Protein 5UCC (pdb70)

Sequence (135 aa):
YSSAQRVVRNATSNDPTGPTTFDMEEISSFTYQSQTEFMEVMDMLDRRLNDKGKNWRRHVAKSLTVLDYLVVRYGSSDDKCVLWAKDNLYIIKTLREFVHFDETNNDQGAIIRVKAKELVSLLRDDERLKQERANAKKKN

Organism: Candida albicans (strain SC5314 / ATCC MYA-2876) (NCBI:txid237561)

Radius of gyration: 14.39 Å; Cα contacts (8 Å, |Δi|>4): 174; chains: 1; bounding box: 38×37×28 Å

Secondary structure (DSSP, 8-state):
--HHHHHHHHHTSSSSS---HHHHHHHHHHTTS-HHHHHHHHHHHHHHHT--GGGHHHHHHHHHHHHHHHHHS-HHHHHHHHHTHHHHHHGGG---B-TTS-BTHHHHHHHHHHHHHHHH-HHHHHHHHHHHHH-

B-factor: mean 40.75, std 16.13, range [21.14, 111.85]

Nearest PDB structures (foldseek):
  5ucc-assembly1_A  TM=1.007E+00  e=4.564E-21  Candida albicans SC5314
  4gzd-assembly1_A  TM=9.862E-01  e=4.837E-14  Saccharomyces cerevisiae S288C
  5lp0-assembly4_D  TM=9.606E-01  e=3.797E-13  Danio rerio
  2qy7-assembly3_C  TM=9.588E-01  e=1.328E-11  Homo sapiens
  3onl-assembly1_B  TM=9.147E-01  e=1.115E-09  Saccharomyces cerevisiae

Structure (mmCIF, N/CA/C/O backbone):
data_5UCC
#
_entry.id   5UCC
#
_cell.length_a   88.901
_cell.length_b   88.901
_cell.length_c   67.259
_cell.angle_alpha   90.00
_cell.angle_beta   90.00
_cell.angle_gamma   120.00
#
_symmetry.space_group_name_H-M   'H 3'
#
loop_
_entity.id
_entity.type
_entity.pdbx_description
1 polymer 'Potential epsin-like clathrin-binding protein'
2 non-polymer 'CHLORIDE ION'
3 non-polymer 'CITRIC ACID'
4 water water
#
loop_
_atom_site.group_PDB
_atom_site.id
_atom_site.type_symbol
_atom_site.label_atom_id
_atom_site.label_alt_id
_atom_site.label_comp_id
_atom_site.label_asym_id
_atom_site.label_entity_id
_atom_site.label_seq_id
_atom_site.pdbx_PDB_ins_code
_atom_site.Cartn_x
_atom_site.Cartn_y
_atom_site.Cartn_z
_atom_site.occupancy
_atom_site.B_iso_or_equiv
_atom_site.auth_seq_id
_atom_site.auth_comp_id
_atom_site.auth_asym_id
_atom_site.auth_atom_id
_atom_site.pdbx_PDB_model_num
ATOM 1 N N . TYR A 1 15 ? -22.034 -34.545 14.027 1.00 63.73 15 TYR A N 1
ATOM 2 C CA . TYR A 1 15 ? -20.669 -34.042 14.165 1.00 56.52 15 TYR A CA 1
ATOM 3 C C . TYR A 1 15 ? -19.682 -35.150 14.532 1.00 42.57 15 TYR A C 1
ATOM 4 O O . TYR A 1 15 ? -20.004 -36.074 15.282 1.00 58.60 15 TYR A O 1
ATOM 13 N N . SER A 1 16 ? -18.472 -35.042 14.006 1.00 49.53 16 SER A N 1
ATOM 14 C CA . SER A 1 16 ? -17.378 -35.902 14.417 1.00 44.63 16 SER A CA 1
ATOM 15 C C . SER A 1 16 ? -16.793 -35.411 15.741 1.00 45.04 16 SER A C 1
ATOM 16 O O . SER A 1 16 ? -17.117 -34.327 16.235 1.00 32.99 16 SER A O 1
ATOM 19 N N . SER A 1 17 ? -15.903 -36.220 16.314 1.00 41.10 17 SER A N 1
ATOM 20 C CA . SER A 1 17 ? -15.290 -35.846 17.583 1.00 35.79 17 SER A CA 1
ATOM 21 C C . SER A 1 17 ? -14.489 -34.560 17.437 1.00 35.57 17 SER A C 1
ATOM 22 O O . SER A 1 17 ? -14.623 -33.625 18.238 1.00 34.89 17 SER A O 1
ATOM 25 N N . ALA A 1 18 ? -13.659 -34.491 16.396 1.00 31.11 18 ALA A N 1
ATOM 26 C CA . ALA A 1 18 ? -12.867 -33.294 16.145 1.00 30.06 18 ALA A CA 1
ATOM 27 C C . ALA A 1 18 ? -13.750 -32.062 15.997 1.00 28.21 18 ALA A C 1
ATOM 28 O O . ALA A 1 18 ? -13.409 -30.984 16.503 1.00 30.66 18 ALA A O 1
ATOM 30 N N . GLN A 1 19 ? -14.900 -32.204 15.325 1.00 29.11 19 GLN A N 1
ATOM 31 C CA . GLN A 1 19 ? -15.808 -31.070 15.163 1.00 33.63 19 GLN A CA 1
ATOM 32 C C . GLN A 1 19 ? -16.392 -30.636 16.505 1.00 31.87 19 GLN A C 1
ATOM 33 O O . GLN A 1 19 ? -16.535 -29.433 16.769 1.00 31.20 19 GLN A O 1
ATOM 39 N N . ARG A 1 20 ? -16.761 -31.599 17.353 1.00 31.27 20 ARG A N 1
ATOM 40 C CA . ARG A 1 20 ? -17.293 -31.237 18.668 1.00 34.05 20 ARG A CA 1
ATOM 41 C C . ARG A 1 20 ? -16.263 -30.458 19.478 1.00 31.78 20 ARG A C 1
ATOM 42 O O . ARG A 1 20 ? -16.610 -29.488 20.173 1.00 30.81 20 ARG A O 1
ATOM 50 N N . VAL A 1 21 ? -14.985 -30.852 19.383 1.00 29.25 21 VAL A N 1
ATOM 51 C CA . VAL A 1 21 ? -13.927 -30.156 20.120 1.00 31.88 21 VAL A CA 1
ATOM 52 C C . VAL A 1 21 ? -13.749 -28.733 19.594 1.00 31.93 21 VAL A C 1
ATOM 53 O O . VAL A 1 21 ? -13.624 -27.778 20.374 1.00 27.96 21 VAL A O 1
ATOM 57 N N . VAL A 1 22 ? -13.725 -28.560 18.273 1.00 27.15 22 VAL A N 1
ATOM 58 C CA . VAL A 1 22 ? -13.601 -27.208 17.721 1.00 26.22 22 VAL A CA 1
ATOM 59 C C . VAL A 1 22 ? -14.783 -26.348 18.157 1.00 25.64 22 VAL A C 1
ATOM 60 O O . VAL A 1 22 ? -14.616 -25.183 18.541 1.00 26.33 22 VAL A O 1
ATOM 64 N N . ARG A 1 23 ? -15.997 -26.909 18.098 1.00 24.73 23 ARG A N 1
ATOM 65 C CA . ARG A 1 23 ? -17.170 -26.161 18.545 1.00 30.45 23 ARG A CA 1
ATOM 66 C C . ARG A 1 23 ? -17.072 -25.822 20.026 1.00 31.29 23 ARG A C 1
ATOM 67 O O . ARG A 1 23 ? -17.343 -24.682 20.429 1.00 31.63 23 ARG A O 1
ATOM 75 N N . ASN A 1 24 ? -16.690 -26.801 20.856 1.00 29.48 24 ASN A N 1
ATOM 76 C CA . ASN A 1 24 ? -16.520 -26.541 22.290 1.00 34.17 24 ASN A CA 1
ATOM 77 C C . ASN A 1 24 ? -15.556 -25.386 22.528 1.00 39.27 24 ASN A C 1
ATOM 78 O O . ASN A 1 24 ? -15.801 -24.507 23.369 1.00 32.32 24 ASN A O 1
ATOM 83 N N . ALA A 1 25 ? -14.433 -25.392 21.806 1.00 31.40 25 ALA A N 1
ATOM 84 C CA . ALA A 1 25 ? -13.362 -24.425 22.034 1.00 30.65 25 ALA A CA 1
ATOM 85 C C . ALA A 1 25 ? -13.694 -23.037 21.503 1.00 28.91 25 ALA A C 1
ATOM 86 O O . ALA A 1 25 ? -12.981 -22.081 21.839 1.00 31.34 25 ALA A O 1
ATOM 88 N N . THR A 1 26 ? -14.755 -22.898 20.699 1.00 27.18 26 THR A N 1
ATOM 89 C CA . THR A 1 26 ? -15.145 -21.614 20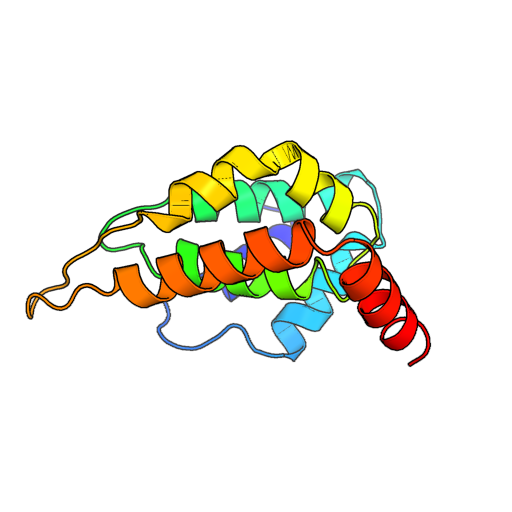.124 1.00 25.52 26 THR A CA 1
ATOM 90 C C . THR A 1 26 ? -16.567 -21.207 20.524 1.00 30.70 26 THR A C 1
ATOM 91 O O . THR A 1 26 ? -17.208 -20.418 19.821 1.00 31.12 26 THR A O 1
ATOM 95 N N . SER A 1 27 ? -17.068 -21.709 21.650 1.00 28.59 27 SER A N 1
ATOM 96 C CA . SER A 1 27 ? -18.443 -21.440 22.064 1.00 28.84 27 SER A CA 1
ATOM 97 C C . SER A 1 27 ? -18.577 -20.048 22.680 1.00 35.31 27 SER A C 1
ATOM 98 O O . SER A 1 27 ? -17.599 -19.320 22.881 1.00 30.92 27 SER A O 1
ATOM 101 N N . ASN A 1 28 ? -19.811 -19.709 23.037 1.00 30.26 28 ASN A N 1
ATOM 102 C CA . ASN A 1 28 ? -20.120 -18.417 23.641 1.00 37.54 28 ASN A CA 1
ATOM 103 C C . ASN A 1 28 ? -19.657 -18.287 25.094 1.00 41.68 28 ASN A C 1
ATOM 104 O O . ASN A 1 28 ? -19.696 -17.197 25.661 1.00 35.30 28 ASN A O 1
ATOM 109 N N . ASP A 1 29 ? -19.235 -19.393 25.701 1.00 33.43 29 ASP A N 1
ATOM 110 C CA . ASP A 1 29 ? -18.734 -19.344 27.075 1.00 36.02 29 ASP A CA 1
ATOM 111 C C . ASP A 1 29 ? -17.638 -18.281 27.169 1.00 33.31 29 ASP A C 1
ATOM 112 O O . ASP A 1 29 ? -16.668 -18.326 26.393 1.00 33.01 29 ASP A O 1
ATOM 117 N N . PRO A 1 30 ? -17.750 -17.320 28.082 1.00 35.02 30 PRO A N 1
ATOM 118 C CA . PRO A 1 30 ? -16.772 -16.221 28.110 1.00 38.33 30 PRO A CA 1
ATOM 119 C C . PRO A 1 30 ? -15.365 -16.622 28.532 1.00 49.14 30 PRO A C 1
ATOM 120 O O . PRO A 1 30 ? -14.503 -15.756 28.706 1.00 78.92 30 PRO A O 1
ATOM 124 N N . THR A 1 31 ? -15.104 -17.915 28.673 1.00 41.43 31 THR A N 1
ATOM 125 C CA . THR A 1 31 ? -13.762 -18.396 28.956 1.00 54.95 31 THR A CA 1
ATOM 126 C C . THR A 1 31 ? -13.292 -19.301 27.822 1.00 41.46 31 THR A C 1
ATOM 127 O O . THR A 1 31 ? -14.088 -20.022 27.212 1.00 53.22 31 THR A O 1
ATOM 131 N N . GLY A 1 32 ? -11.993 -19.235 27.530 1.00 44.48 32 GLY A N 1
ATOM 132 C CA . GLY A 1 32 ? -11.373 -20.142 26.586 1.00 42.29 32 GLY A CA 1
ATOM 133 C C . GLY A 1 32 ? -11.095 -19.499 25.240 1.00 46.29 32 GLY A C 1
ATOM 134 O O . GLY A 1 32 ? -11.387 -18.319 25.019 1.00 54.70 32 GLY A O 1
ATOM 135 N N . PRO A 1 33 ? -10.505 -20.265 24.304 1.00 36.13 33 PRO A N 1
ATOM 136 C CA . PRO A 1 33 ? -10.059 -21.662 24.451 1.00 32.27 33 PRO A CA 1
ATOM 137 C C . PRO A 1 33 ? -8.797 -21.805 25.295 1.00 35.09 33 PRO A C 1
ATOM 138 O O . PRO A 1 33 ? -7.999 -20.857 25.366 1.00 34.02 33 PRO A O 1
ATOM 142 N N . THR A 1 34 ? -8.609 -22.975 25.908 1.00 29.68 34 THR A N 1
ATOM 143 C CA . THR A 1 34 ? -7.420 -23.207 26.703 1.00 28.08 34 THR A CA 1
ATOM 144 C C . THR A 1 34 ? -6.260 -23.619 25.806 1.00 28.22 34 THR A C 1
ATOM 145 O O . THR A 1 34 ? -6.429 -23.949 24.630 1.00 26.29 34 THR A O 1
ATOM 149 N N . THR A 1 35 ? -5.062 -23.633 26.393 1.00 31.06 35 THR A N 1
ATOM 150 C CA . THR A 1 35 ? -3.902 -24.087 25.636 1.00 29.92 35 THR A CA 1
ATOM 151 C C . THR A 1 35 ? -4.052 -25.547 25.225 1.00 28.34 35 THR A C 1
ATOM 152 O O . THR A 1 35 ? -3.758 -25.907 24.077 1.00 27.02 35 THR A O 1
ATOM 156 N N . PHE A 1 36 ? -4.521 -26.407 26.143 1.00 26.79 36 PHE A N 1
ATOM 157 C CA . PHE A 1 36 ? -4.779 -27.801 25.772 1.00 25.41 36 PHE A CA 1
ATOM 158 C C . PHE A 1 36 ? -5.812 -27.896 24.659 1.00 26.86 36 PHE A C 1
ATOM 159 O O . PHE A 1 36 ? -5.696 -28.753 23.772 1.00 28.68 36 PHE A O 1
ATOM 167 N N . ASP A 1 37 ? -6.867 -27.071 24.709 1.00 25.78 37 ASP A N 1
ATOM 168 C CA . ASP A 1 37 ? -7.830 -27.083 23.608 1.00 23.48 37 ASP A CA 1
ATOM 169 C C . ASP A 1 37 ? -7.133 -26.856 22.271 1.00 23.97 37 ASP A C 1
ATOM 170 O O . ASP A 1 37 ? -7.400 -27.550 21.280 1.00 27.12 37 ASP A O 1
ATOM 175 N N . MET A 1 38 ? -6.260 -25.851 22.218 1.00 26.16 38 MET A N 1
ATOM 176 C CA . MET A 1 38 ? -5.616 -25.531 20.949 1.00 24.72 38 MET A CA 1
ATOM 177 C C . MET A 1 38 ? -4.600 -26.597 20.555 1.00 32.80 38 MET A C 1
ATOM 178 O O . MET A 1 38 ? -4.477 -26.931 19.366 1.00 27.83 38 MET A O 1
ATOM 183 N N . GLU A 1 39 ? -3.868 -27.150 21.531 1.00 27.89 39 GLU A N 1
ATOM 184 C CA . GLU A 1 39 ? -2.964 -28.263 21.229 1.00 27.47 39 GLU A CA 1
ATOM 185 C C . GLU A 1 39 ? -3.722 -29.446 20.644 1.00 31.84 39 GLU A C 1
ATOM 186 O O . GLU A 1 39 ? -3.277 -30.064 19.668 1.00 27.52 39 GLU A O 1
ATOM 1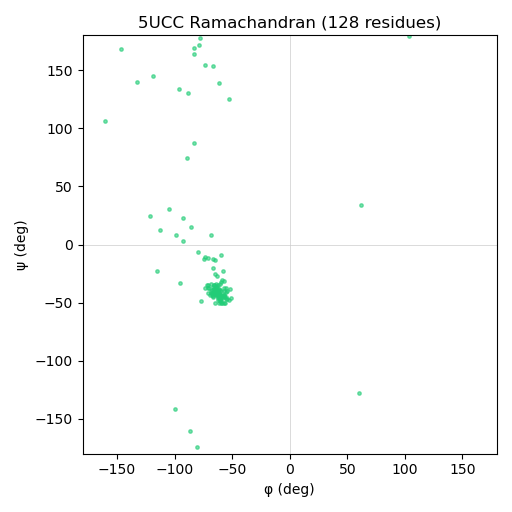92 N N . GLU A 1 40 ? -4.873 -29.776 21.234 1.00 27.53 40 GLU A N 1
ATOM 193 C CA . GLU A 1 40 ? -5.718 -30.845 20.723 1.00 28.66 40 GLU A CA 1
ATOM 194 C C . GLU A 1 40 ? -6.164 -30.561 19.294 1.00 32.14 40 GLU A C 1
ATOM 195 O O . GLU A 1 40 ? -6.051 -31.416 18.409 1.00 27.02 40 GLU A O 1
ATOM 201 N N . ILE A 1 41 ? -6.696 -29.364 19.052 1.00 25.69 41 ILE A N 1
ATOM 202 C CA . ILE A 1 41 ? -7.164 -29.041 17.706 1.00 25.83 41 ILE A CA 1
ATOM 203 C C . ILE A 1 41 ? -6.008 -29.080 16.715 1.00 30.53 41 ILE A C 1
ATOM 204 O O . ILE A 1 41 ? -6.147 -29.588 15.591 1.00 26.09 41 ILE A O 1
ATOM 209 N N . SER A 1 42 ? -4.834 -28.580 17.122 1.00 27.21 42 SER A N 1
ATOM 210 C CA . SER A 1 42 ? -3.668 -28.667 16.249 1.00 24.18 42 SER A CA 1
ATOM 211 C C . SER A 1 42 ? -3.368 -30.122 15.904 1.00 29.02 42 SER A C 1
ATOM 212 O O . SER A 1 42 ? -3.107 -30.453 14.742 1.00 30.20 42 SER A O 1
ATOM 215 N N . SER A 1 43 ? -3.430 -31.015 16.896 1.00 27.33 43 SER A N 1
ATOM 216 C CA . SER A 1 43 ? -3.137 -32.417 16.618 1.00 29.18 43 SER A CA 1
ATOM 217 C C . SER A 1 43 ? -4.090 -32.986 15.573 1.00 32.68 43 SER A C 1
ATOM 218 O O . SER A 1 43 ? -3.694 -33.843 14.774 1.00 31.02 43 SER A O 1
ATOM 221 N N . PHE A 1 44 ? -5.336 -32.505 15.544 1.00 32.69 44 PHE A N 1
ATOM 222 C CA . PHE A 1 44 ? -6.300 -32.966 14.546 1.00 30.80 44 PHE A CA 1
ATOM 223 C C . PHE A 1 44 ? -5.899 -32.593 13.123 1.00 34.27 44 PHE A C 1
ATOM 224 O O . PHE A 1 44 ? -6.336 -33.265 12.184 1.00 36.08 44 PHE A O 1
ATOM 232 N N . THR A 1 45 ? -5.110 -31.536 12.933 1.00 27.76 45 THR A N 1
ATOM 233 C CA . THR A 1 45 ? -4.748 -31.132 11.577 1.00 26.70 45 THR A CA 1
ATOM 234 C C . THR A 1 45 ? -3.621 -31.969 10.989 1.00 32.86 45 THR A C 1
ATOM 235 O O . THR A 1 45 ? -3.314 -31.813 9.801 1.00 33.19 45 THR A O 1
ATOM 239 N N . TYR A 1 46 ? -3.014 -32.864 11.776 1.00 32.86 46 TYR A N 1
ATOM 240 C CA . TYR A 1 46 ? -1.976 -33.761 11.284 1.00 36.17 46 TYR A CA 1
ATOM 241 C C . TYR A 1 46 ? -2.505 -35.151 10.949 1.00 43.61 46 TYR A C 1
ATOM 242 O O . TYR A 1 46 ? -1.710 -36.058 10.680 1.00 49.19 46 TYR A O 1
ATOM 251 N N . GLN A 1 47 ? -3.821 -35.342 10.968 1.00 42.83 47 GLN A N 1
ATOM 252 C CA . GLN A 1 47 ? -4.405 -36.644 10.674 1.00 53.00 47 GLN A CA 1
ATOM 253 C C . GLN A 1 47 ? -4.911 -36.678 9.238 1.00 49.41 47 GLN A C 1
ATOM 254 O O . GLN A 1 47 ? -4.284 -36.100 8.347 1.00 45.11 47 GLN A O 1
ATOM 260 N N . SER A 1 48 ? -6.051 -37.320 9.003 1.00 45.25 48 SER A N 1
ATOM 261 C CA . SER A 1 48 ? -6.526 -37.468 7.636 1.00 44.26 48 SER A CA 1
ATOM 262 C C . SER A 1 48 ? -6.913 -36.111 7.057 1.00 42.10 48 SER A C 1
ATOM 263 O O . SER A 1 48 ? -7.283 -35.180 7.779 1.00 39.02 48 SER A O 1
ATOM 266 N N . GLN A 1 49 ? -6.823 -36.015 5.730 1.00 45.48 49 GLN A N 1
ATOM 267 C CA . GLN A 1 49 ? -7.290 -34.819 5.040 1.00 47.37 49 GLN A CA 1
ATOM 268 C C . GLN A 1 49 ? -8.740 -34.518 5.391 1.00 49.58 49 GLN A C 1
ATOM 269 O O . GLN A 1 49 ? -9.111 -33.355 5.564 1.00 39.02 49 GLN A O 1
ATOM 275 N N . THR A 1 50 ? -9.578 -35.556 5.488 1.00 47.80 50 THR A N 1
ATOM 276 C CA . THR A 1 50 ? -10.971 -35.351 5.875 1.00 41.19 50 THR A CA 1
ATOM 277 C C . THR A 1 50 ? -11.080 -34.683 7.239 1.00 40.42 50 THR A C 1
ATOM 278 O O . THR A 1 50 ? -11.857 -33.736 7.419 1.00 43.44 50 THR A O 1
ATOM 282 N N . GLU A 1 51 ? -10.307 -35.160 8.216 1.00 38.07 51 GLU A N 1
ATOM 283 C CA . GLU A 1 51 ? -10.364 -34.572 9.550 1.00 37.50 51 GLU A CA 1
ATOM 284 C C . GLU A 1 51 ? -9.830 -33.142 9.545 1.00 40.51 51 GLU A C 1
ATOM 285 O O . GLU A 1 51 ? -10.413 -32.252 10.173 1.00 33.91 51 GLU A O 1
ATOM 291 N N . PHE A 1 52 ? -8.706 -32.909 8.865 1.00 36.36 52 PHE A N 1
ATOM 292 C CA . PHE A 1 52 ? -8.212 -31.542 8.703 1.00 33.53 52 PHE A CA 1
ATOM 293 C C . PHE A 1 52 ? -9.302 -30.633 8.138 1.00 31.08 52 PHE A C 1
ATOM 294 O O . PHE A 1 52 ? -9.540 -29.532 8.652 1.00 29.05 52 PHE A O 1
ATOM 302 N N . MET A 1 53 ? -9.974 -31.078 7.073 1.00 30.34 53 MET A N 1
ATOM 303 C CA . MET A 1 53 ? -10.994 -30.233 6.453 1.00 32.91 53 MET A CA 1
ATOM 304 C C . MET A 1 53 ? -12.174 -30.017 7.392 1.00 38.83 53 MET A C 1
ATOM 305 O O . MET A 1 53 ? -12.795 -28.946 7.380 1.00 31.21 53 MET A O 1
ATOM 310 N N . GLU A 1 54 ? -12.521 -31.031 8.193 1.00 32.39 54 GLU A N 1
ATOM 311 C CA . GLU A 1 54 ? -13.606 -30.851 9.152 1.00 33.70 54 GLU A CA 1
ATOM 312 C C . GLU A 1 54 ? -13.266 -29.763 10.154 1.00 31.29 54 GLU A C 1
ATOM 313 O O . GLU A 1 54 ? -14.131 -28.964 10.534 1.00 30.57 54 GLU A O 1
ATOM 319 N N . VAL A 1 55 ? -12.006 -29.711 10.588 1.00 26.88 55 VAL A N 1
ATOM 320 C CA . VAL A 1 55 ? -11.584 -28.675 11.533 1.00 25.71 55 VAL A CA 1
ATOM 321 C C . VAL A 1 55 ? -11.684 -27.291 10.900 1.00 27.17 55 VAL A C 1
ATOM 322 O O . VAL A 1 55 ? -12.242 -26.353 11.485 1.00 26.81 55 VAL A O 1
ATOM 326 N N . MET A 1 56 ? -11.112 -27.129 9.712 1.00 26.97 56 MET A N 1
ATOM 327 C CA . MET A 1 56 ? -11.113 -25.798 9.109 1.00 25.88 56 MET A CA 1
ATOM 328 C C . MET A 1 56 ? -12.517 -25.376 8.708 1.00 28.45 56 MET A C 1
ATOM 329 O O . MET A 1 56 ? -12.841 -24.186 8.755 1.00 26.23 56 MET A O 1
ATOM 334 N N . ASP A 1 57 ? -13.356 -26.325 8.280 1.00 29.76 57 ASP A N 1
ATOM 335 C CA . ASP A 1 57 ? -14.717 -25.960 7.910 1.00 25.67 57 ASP A CA 1
ATOM 336 C C . ASP A 1 57 ? -15.497 -25.469 9.121 1.00 31.75 57 ASP A C 1
ATOM 337 O O . ASP A 1 57 ? -16.369 -24.598 8.992 1.00 29.14 57 ASP A O 1
ATOM 342 N N . MET A 1 58 ? -15.232 -26.047 10.290 1.00 29.29 58 MET A N 1
ATOM 343 C CA . MET A 1 58 ? -15.960 -25.599 11.470 1.00 29.13 58 MET A CA 1
ATOM 344 C C . MET A 1 58 ? -15.462 -24.229 11.920 1.00 28.17 58 MET A C 1
ATOM 345 O O . MET A 1 58 ? -16.272 -23.388 12.325 1.00 27.36 58 MET A O 1
ATOM 350 N N . LEU A 1 59 ? -14.150 -23.960 11.813 1.00 21.27 59 LEU A N 1
ATOM 351 C CA . LEU A 1 59 ? -13.661 -22.613 12.073 1.00 23.73 59 LEU A CA 1
ATOM 352 C C . LEU A 1 59 ? -14.277 -21.629 11.092 1.00 29.61 59 LEU A C 1
ATOM 353 O O . LEU A 1 59 ? -14.664 -20.520 11.473 1.00 22.90 59 LEU A O 1
ATOM 358 N N . ASP A 1 60 ? -14.363 -22.030 9.818 1.00 28.74 60 ASP A N 1
ATOM 359 C CA . ASP A 1 60 ? -15.013 -21.209 8.799 1.00 28.66 60 ASP A CA 1
ATOM 360 C C . ASP A 1 60 ? -16.448 -20.883 9.212 1.00 27.76 60 ASP A C 1
ATOM 361 O O . ASP A 1 60 ? -16.883 -19.723 9.171 1.00 26.34 60 ASP A O 1
ATOM 366 N N . ARG A 1 61 ? -17.170 -21.934 9.580 1.00 26.16 61 ARG A N 1
ATOM 367 C CA . ARG A 1 61 ? -18.557 -21.660 10.078 1.00 28.22 61 ARG A CA 1
ATOM 368 C C . ARG A 1 61 ? -18.736 -20.667 11.327 1.00 26.61 61 ARG A C 1
ATOM 369 O O . ARG A 1 61 ? -19.545 -19.675 11.446 1.00 33.36 61 ARG A O 1
ATOM 377 N N . ARG A 1 62 ? -17.762 -20.822 12.232 1.00 23.93 62 ARG A N 1
ATOM 378 C CA . ARG A 1 62 ? -17.784 -19.911 13.375 1.00 26.85 62 ARG A CA 1
ATOM 379 C C . ARG A 1 62 ? -17.385 -18.500 12.982 1.00 30.58 62 ARG A C 1
ATOM 380 O O . ARG A 1 62 ? -17.892 -17.538 13.566 1.00 27.58 62 ARG A O 1
ATOM 388 N N . LEU A 1 63 ? -16.453 -18.353 12.030 1.00 23.47 63 LEU A N 1
ATOM 389 C CA . LEU A 1 63 ? -16.019 -17.026 11.602 1.00 24.88 63 LEU A CA 1
ATOM 390 C C . LEU A 1 63 ? -17.124 -16.254 10.886 1.00 25.63 63 LEU A C 1
ATOM 391 O O . LEU A 1 63 ? -17.002 -15.029 10.717 1.00 26.52 63 LEU A O 1
ATOM 396 N N . ASN A 1 64 ? -18.204 -16.929 10.514 1.00 26.17 64 ASN A N 1
ATOM 397 C CA . ASN A 1 64 ? -19.310 -16.269 9.831 1.00 25.43 64 ASN A CA 1
ATOM 398 C C . ASN A 1 64 ? -20.399 -15.786 10.789 1.00 31.59 64 ASN A C 1
ATOM 399 O O . ASN A 1 64 ? -21.406 -15.237 10.351 1.00 30.26 64 ASN A O 1
ATOM 404 N N . ASP A 1 65 ? -20.194 -15.966 12.091 1.00 29.06 65 ASP A N 1
ATOM 405 C CA . ASP A 1 65 ? -21.217 -15.591 13.061 1.00 29.47 65 ASP A CA 1
ATOM 406 C C . ASP A 1 65 ? -21.120 -14.101 13.376 1.00 33.48 65 ASP A C 1
ATOM 407 O O . ASP A 1 65 ? -20.131 -13.443 13.049 1.00 31.16 65 ASP A O 1
ATOM 412 N N . LYS A 1 66 ? -22.187 -13.556 13.972 1.00 29.99 66 LYS A N 1
ATOM 413 C CA . LYS A 1 66 ? -22.317 -12.103 14.078 1.00 36.63 66 LYS A CA 1
ATOM 414 C C . LYS A 1 66 ? -23.019 -11.726 15.375 1.00 31.76 66 LYS A C 1
ATOM 415 O O . LYS A 1 66 ? -23.613 -12.566 16.052 1.00 34.81 66 LYS A O 1
ATOM 421 N N . GLY A 1 67 ? -22.967 -10.432 15.693 1.00 36.24 67 GLY A N 1
ATOM 422 C CA . GLY A 1 67 ? -23.795 -9.904 16.768 1.00 36.76 67 GLY A CA 1
ATOM 423 C C . GLY A 1 67 ? -23.496 -10.568 18.103 1.00 34.24 67 GLY A C 1
ATOM 424 O O . GLY A 1 67 ? -22.346 -10.616 18.566 1.00 38.83 67 GLY A O 1
ATOM 425 N N . LYS A 1 68 ? -24.550 -11.056 18.747 1.00 34.17 68 LYS A N 1
ATOM 426 C CA . LYS A 1 68 ? -24.436 -11.692 20.055 1.00 31.62 68 LYS A CA 1
ATOM 427 C C . LYS A 1 68 ? -23.489 -12.885 20.067 1.00 32.15 68 LYS A C 1
ATOM 428 O O . LYS A 1 68 ? -22.974 -13.264 21.116 1.00 34.35 68 LYS A O 1
ATOM 434 N N . ASN A 1 69 ? -23.263 -13.475 18.900 1.00 33.48 69 ASN A N 1
ATOM 435 C CA . ASN A 1 69 ? -22.385 -14.630 18.797 1.00 35.75 69 ASN A CA 1
ATOM 436 C C . ASN A 1 69 ? -20.961 -14.234 18.473 1.00 33.77 69 ASN A C 1
ATOM 437 O O . ASN A 1 69 ? -20.191 -15.070 17.976 1.00 30.69 69 ASN A O 1
ATOM 442 N N . TRP A 1 70 ? -20.588 -12.987 18.775 1.00 32.18 70 TRP A N 1
ATOM 443 C CA . TRP A 1 70 ? -19.263 -12.487 18.430 1.00 30.68 70 TRP A CA 1
ATOM 444 C C . TRP A 1 70 ? -18.143 -13.341 19.012 1.00 31.50 70 TRP A C 1
ATOM 445 O O . TRP A 1 70 ? -17.066 -13.424 18.419 1.00 28.40 70 TRP A O 1
ATOM 456 N N . ARG A 1 71 ? -18.342 -13.969 20.173 1.00 29.50 71 ARG A N 1
ATOM 457 C CA A ARG A 1 71 ? -17.266 -14.787 20.729 0.50 30.30 71 ARG A CA 1
ATOM 458 C CA B ARG A 1 71 ? -17.256 -14.776 20.721 0.50 30.09 71 ARG A CA 1
ATOM 459 C C . ARG A 1 71 ? -16.910 -15.952 19.814 1.00 33.89 71 ARG A C 1
ATOM 460 O O . ARG A 1 71 ? -15.749 -16.380 19.775 1.00 30.99 71 ARG A O 1
ATOM 475 N N . HIS A 1 72 ? -17.895 -16.502 19.087 1.00 28.98 72 HIS A N 1
ATOM 476 C CA . HIS A 1 72 ? -17.567 -17.532 18.103 1.00 24.66 72 HIS A CA 1
ATOM 477 C C . HIS A 1 72 ? -16.463 -17.064 17.166 1.00 25.22 72 HIS A C 1
ATOM 478 O O . HIS A 1 72 ? -15.557 -17.838 16.823 1.00 27.17 72 HIS A O 1
ATOM 485 N N . VAL A 1 73 ? -16.494 -15.787 16.779 1.00 25.86 73 VAL A N 1
ATOM 486 C CA . VAL A 1 73 ? -15.526 -15.237 15.821 1.00 23.88 73 VAL A CA 1
ATOM 487 C C . VAL A 1 73 ? -14.181 -14.981 16.497 1.00 28.45 73 VAL A C 1
ATOM 488 O O . VAL A 1 73 ? -13.117 -15.357 15.981 1.00 25.28 73 VAL A O 1
ATOM 492 N N . ALA A 1 74 ? -14.209 -14.316 17.655 1.00 24.35 74 ALA A N 1
ATOM 493 C CA . ALA A 1 74 ? -12.976 -14.037 18.391 1.00 28.75 74 ALA A CA 1
ATOM 494 C C . ALA A 1 74 ? -12.219 -15.320 18.719 1.00 26.43 74 ALA A C 1
ATOM 495 O O . ALA A 1 74 ? -11.004 -15.407 18.506 1.00 28.86 74 ALA A O 1
ATOM 497 N N . LYS A 1 75 ? -12.912 -16.306 19.300 1.00 24.45 75 LYS A N 1
ATOM 498 C CA . LYS A 1 75 ? -12.255 -17.572 19.642 1.00 22.87 75 LYS A CA 1
ATOM 499 C C . LYS A 1 75 ? -11.758 -18.322 18.409 1.00 29.50 75 LYS A C 1
ATOM 500 O O . LYS A 1 75 ? -10.695 -18.956 18.450 1.00 29.10 75 LYS A O 1
ATOM 506 N N . SER A 1 76 ? -12.529 -18.319 17.318 1.00 28.23 76 SER A N 1
ATOM 507 C CA . SER A 1 76 ? -12.043 -18.991 16.114 1.00 21.43 76 SER A CA 1
ATOM 508 C C . SER A 1 76 ? -10.798 -18.311 15.568 1.00 21.14 76 SER A C 1
ATOM 509 O O . SER A 1 76 ? -9.895 -18.982 15.055 1.00 24.99 76 SER A O 1
ATOM 512 N N . LEU A 1 77 ? -10.721 -16.986 15.668 1.00 22.66 77 LEU A N 1
ATOM 513 C CA . LEU A 1 77 ? -9.491 -16.328 15.238 1.00 25.02 77 LEU A CA 1
ATOM 514 C C . LEU A 1 77 ? -8.329 -16.702 16.151 1.00 25.48 77 LEU A C 1
ATOM 515 O O . LEU A 1 77 ? -7.181 -16.789 15.698 1.00 25.50 77 LEU A O 1
ATOM 520 N N . THR A 1 78 ? -8.592 -16.856 17.453 1.00 26.53 78 THR A N 1
ATOM 521 C CA . THR A 1 78 ? -7.541 -17.314 18.354 1.00 25.72 78 THR A CA 1
ATOM 522 C C . THR A 1 78 ? -7.051 -18.702 17.938 1.00 24.95 78 THR A C 1
ATOM 523 O O . THR A 1 78 ? -5.841 -18.944 17.824 1.00 24.99 78 THR A O 1
ATOM 527 N N . VAL A 1 79 ? -7.978 -19.617 17.663 1.00 24.23 79 VAL A N 1
ATOM 528 C CA . VAL A 1 79 ? -7.548 -20.964 17.282 1.00 23.96 79 VAL A CA 1
ATOM 529 C C . VAL A 1 79 ? -6.784 -20.917 15.957 1.00 29.23 79 VAL A C 1
ATOM 530 O O . VAL A 1 79 ? -5.765 -21.600 15.772 1.00 27.99 79 VAL A O 1
ATOM 534 N N . LEU A 1 80 ? -7.268 -20.116 15.013 1.00 26.80 80 LEU A N 1
ATOM 535 C CA . LEU A 1 80 ? -6.646 -20.066 13.695 1.00 24.88 80 LEU A CA 1
ATOM 536 C C . LEU A 1 80 ? -5.230 -19.517 13.779 1.00 24.37 80 LEU A C 1
ATOM 537 O O . LEU A 1 80 ? -4.310 -20.050 13.146 1.00 27.61 80 LEU A O 1
ATOM 542 N N . ASP A 1 81 ? -5.028 -18.463 14.569 1.00 23.05 81 ASP A N 1
ATOM 543 C CA . ASP A 1 81 ? -3.675 -17.934 14.761 1.00 22.71 81 ASP A CA 1
ATOM 544 C C . ASP A 1 81 ? -2.761 -18.979 15.395 1.00 32.63 81 ASP A C 1
ATOM 545 O O . ASP A 1 81 ? -1.582 -19.094 15.037 1.00 30.12 81 ASP A O 1
ATOM 550 N N . TYR A 1 82 ? -3.288 -19.758 16.339 1.00 25.30 82 TYR A N 1
ATOM 551 C CA . TYR A 1 82 ? -2.500 -20.849 16.907 1.00 25.85 82 TYR A CA 1
ATOM 552 C C . TYR A 1 82 ? -2.162 -21.889 15.840 1.00 30.95 82 TYR A C 1
ATOM 553 O O . TYR A 1 82 ? -1.029 -22.383 15.775 1.00 26.65 82 TYR A O 1
ATOM 562 N N 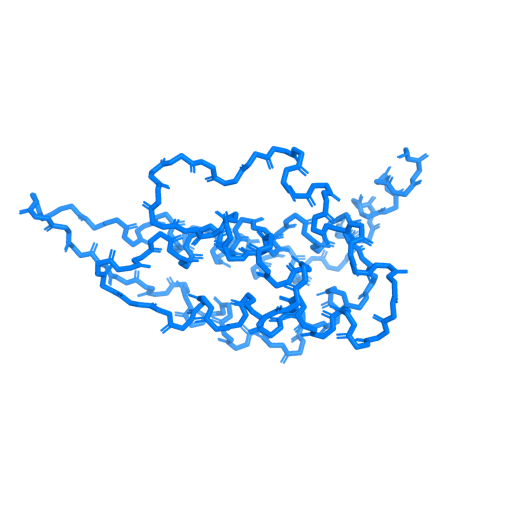. LEU A 1 83 ? -3.148 -22.249 15.014 1.00 26.19 83 LEU A N 1
ATOM 563 C CA . LEU A 1 83 ? -2.939 -23.274 13.991 1.00 25.12 83 LEU A CA 1
ATOM 564 C C . LEU A 1 83 ? -1.921 -22.836 12.949 1.00 23.95 83 LEU A C 1
ATOM 565 O O . LEU A 1 83 ? -1.142 -23.659 12.452 1.00 26.89 83 LEU A O 1
ATOM 570 N N . VAL A 1 84 ? -1.922 -21.555 12.563 1.00 22.93 84 VAL A N 1
ATOM 571 C CA A VAL A 1 84 ? -0.958 -21.082 11.575 0.50 29.75 84 VAL A CA 1
ATOM 572 C CA B VAL A 1 84 ? -0.946 -21.150 11.552 0.50 29.29 84 VAL A CA 1
ATOM 573 C C . VAL A 1 84 ? 0.470 -21.223 12.098 1.00 33.75 84 VAL A C 1
ATOM 574 O O . VAL A 1 84 ? 1.425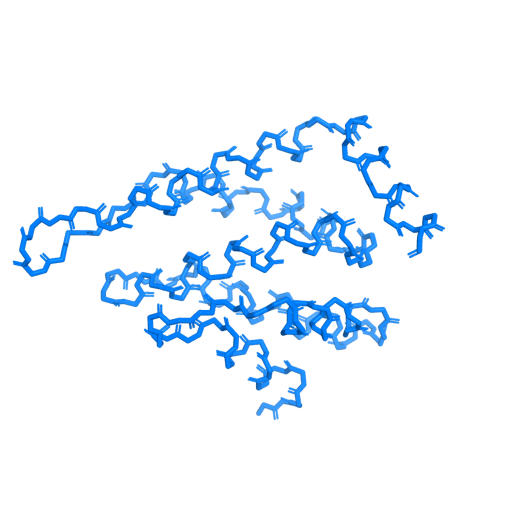 -21.388 11.322 1.00 29.08 84 VAL A O 1
ATOM 581 N N . ARG A 1 85 ? 0.645 -21.176 13.413 1.00 27.42 85 ARG A N 1
ATOM 582 C CA . ARG A 1 85 ? 1.987 -21.279 13.965 1.00 27.82 85 ARG A CA 1
ATOM 583 C C . ARG A 1 85 ? 2.361 -22.689 14.386 1.00 33.82 85 ARG A C 1
ATOM 584 O O . ARG A 1 85 ? 3.534 -23.066 14.265 1.00 31.82 85 ARG A O 1
ATOM 592 N N . TYR A 1 86 ? 1.392 -23.478 14.861 1.00 27.62 86 TYR A N 1
ATOM 593 C CA . TYR A 1 86 ? 1.664 -24.811 15.391 1.00 25.61 86 TYR A CA 1
ATOM 594 C C . TYR A 1 86 ? 1.044 -25.942 14.586 1.00 33.05 86 TYR A C 1
ATOM 595 O O . TYR A 1 86 ? 1.510 -27.076 14.707 1.00 32.24 86 TYR A O 1
ATOM 604 N N . GLY A 1 87 ? -0.007 -25.689 13.804 1.00 26.64 87 GLY A N 1
ATOM 605 C C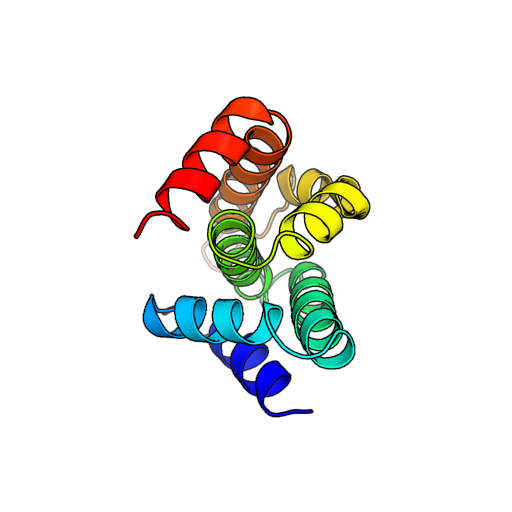A . GLY A 1 87 ? -0.695 -26.766 13.114 1.00 29.29 87 GLY A CA 1
ATOM 606 C C . GLY A 1 87 ? 0.037 -27.189 11.849 1.00 35.02 87 GLY A C 1
ATOM 607 O O . GLY A 1 87 ? 1.144 -26.740 11.556 1.00 29.35 87 GLY A O 1
ATOM 608 N N . SER A 1 88 ? -0.601 -28.085 11.092 1.00 29.55 88 SER A N 1
ATOM 609 C CA A SER A 1 88 ? 0.048 -28.546 9.876 0.50 30.99 88 SER A CA 1
ATOM 610 C CA B SER A 1 88 ? -0.040 -28.565 9.831 0.50 31.31 88 SER A CA 1
ATOM 611 C C . SER A 1 88 ? 0.146 -27.415 8.850 1.00 29.13 88 SER A C 1
ATOM 612 O O . SER A 1 88 ? -0.562 -26.404 8.907 1.00 26.98 88 SER A O 1
ATOM 617 N N . ASP A 1 89 ? 1.086 -27.575 7.914 1.00 27.92 89 ASP A N 1
ATOM 618 C CA A ASP A 1 89 ? 1.283 -26.578 6.857 0.50 28.73 89 ASP A CA 1
ATOM 619 C CA B ASP A 1 89 ? 1.252 -26.501 6.942 0.50 27.50 89 ASP A CA 1
ATOM 620 C C . ASP A 1 89 ? -0.004 -26.304 6.102 1.00 28.31 89 ASP A C 1
ATOM 621 O O . ASP A 1 89 ? -0.172 -25.224 5.512 1.00 31.14 89 ASP A O 1
ATOM 630 N N . LYS A 1 90 ? -0.899 -27.300 6.053 1.00 28.38 90 LYS A N 1
ATOM 631 C CA . LYS A 1 90 ? -2.170 -27.117 5.353 1.00 29.83 90 LYS A CA 1
ATOM 632 C C . LYS A 1 90 ? -3.001 -26.024 6.005 1.00 29.82 90 LYS A C 1
ATOM 633 O O . LYS A 1 90 ? -3.823 -25.385 5.330 1.00 29.09 90 LYS A O 1
ATOM 639 N N . CYS A 1 91 ? -2.802 -25.793 7.313 1.00 30.67 91 CYS A N 1
ATOM 640 C CA . CYS A 1 91 ? -3.491 -24.697 8.001 1.00 27.31 91 CYS A CA 1
ATOM 641 C C . CYS A 1 91 ? -3.059 -23.342 7.465 1.00 28.07 91 CYS A C 1
ATOM 642 O O . CYS A 1 91 ? -3.882 -22.422 7.346 1.00 27.17 91 CYS A O 1
ATOM 645 N N . VAL A 1 92 ? -1.755 -23.167 7.227 1.00 25.50 92 VAL A N 1
ATOM 646 C CA . VAL A 1 92 ? -1.277 -21.924 6.632 1.00 23.48 92 VAL A CA 1
ATOM 647 C C . VAL A 1 92 ? -1.854 -21.755 5.232 1.00 25.48 92 VAL A C 1
ATOM 648 O O . VAL A 1 92 ? -2.291 -20.660 4.847 1.00 27.26 92 VAL A O 1
ATOM 652 N N . LEU A 1 93 ? -1.873 -22.840 4.455 1.00 26.40 93 LEU A N 1
ATOM 653 C CA . LEU A 1 93 ? -2.433 -22.782 3.106 1.00 28.96 93 LEU A CA 1
ATOM 654 C C . LEU A 1 93 ? -3.900 -22.377 3.139 1.00 27.41 93 LEU A C 1
ATOM 655 O O . LEU A 1 93 ? -4.345 -21.540 2.341 1.00 27.00 93 LEU A O 1
ATOM 660 N N . TRP A 1 94 ? -4.681 -23.005 4.030 1.00 26.61 94 TRP A N 1
ATOM 661 C CA . TRP A 1 94 ? -6.086 -22.632 4.174 1.00 27.11 94 TRP A CA 1
ATOM 662 C C . TRP A 1 94 ? -6.218 -21.151 4.507 1.00 25.30 94 TRP A C 1
ATOM 663 O O . TRP A 1 94 ? -7.050 -20.446 3.921 1.00 26.52 94 TRP A O 1
ATOM 674 N N . ALA A 1 95 ? -5.398 -20.652 5.439 1.00 24.96 95 ALA A N 1
ATOM 675 C CA . ALA A 1 95 ? -5.551 -19.265 5.868 1.00 28.28 95 ALA A CA 1
ATOM 676 C C . ALA A 1 95 ? -5.188 -18.308 4.746 1.00 25.71 95 ALA A C 1
ATOM 677 O O . ALA A 1 95 ? -5.859 -17.287 4.545 1.00 26.68 95 ALA A O 1
ATOM 679 N N . LYS A 1 96 ? -4.143 -18.636 3.986 1.00 27.42 96 LYS A N 1
ATOM 680 C CA . LYS A 1 96 ? -3.790 -17.800 2.845 1.00 22.78 96 LYS A CA 1
ATOM 681 C C . LYS A 1 96 ? -4.848 -17.872 1.752 1.00 29.51 96 LYS A C 1
ATOM 682 O O . LYS A 1 96 ? -5.228 -16.831 1.182 1.00 27.21 96 LYS A O 1
ATOM 688 N N . ASP A 1 97 ? -5.350 -19.083 1.452 1.00 27.38 97 ASP A N 1
ATOM 689 C CA . ASP A 1 97 ? -6.390 -19.205 0.430 1.00 29.73 97 ASP A CA 1
ATOM 690 C C . ASP A 1 97 ? -7.630 -18.421 0.819 1.00 31.11 97 ASP A C 1
ATOM 691 O O . ASP A 1 97 ? -8.329 -17.884 -0.053 1.00 28.53 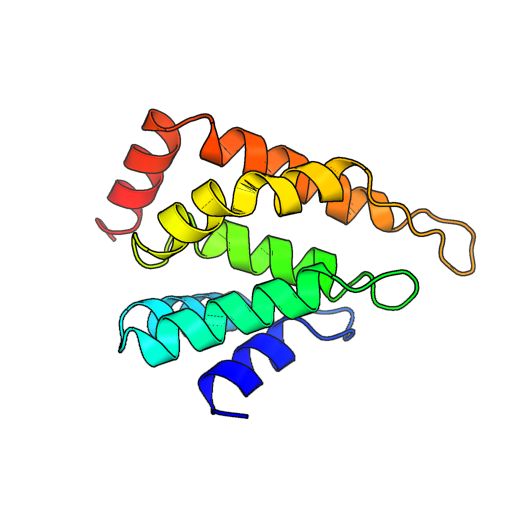97 ASP A O 1
ATOM 696 N N . ASN A 1 98 ? -7.924 -18.352 2.121 1.00 26.37 98 ASN A N 1
ATOM 697 C CA . ASN A 1 98 ? -9.123 -17.699 2.633 1.00 25.91 98 ASN A CA 1
ATOM 698 C C . ASN A 1 98 ? -8.821 -16.347 3.258 1.00 28.67 98 ASN A C 1
ATOM 699 O O . ASN A 1 98 ? -9.516 -15.914 4.191 1.00 26.56 98 ASN A O 1
ATOM 704 N N . LEU A 1 99 ? -7.790 -15.669 2.756 1.00 28.70 99 LEU A N 1
ATOM 705 C CA . LEU A 1 99 ? -7.389 -14.407 3.356 1.00 27.63 99 LEU A CA 1
ATOM 706 C C . LEU A 1 99 ? -8.526 -13.397 3.325 1.00 33.06 99 LEU A C 1
ATOM 707 O O . LEU A 1 99 ? -8.620 -12.538 4.211 1.00 27.92 99 LEU A O 1
ATOM 712 N N . TYR A 1 100 ? -9.395 -13.493 2.314 1.00 28.01 100 TYR A N 1
ATOM 713 C CA . TYR A 1 100 ? -10.560 -12.613 2.214 1.00 31.05 100 TYR A CA 1
ATOM 714 C C . TYR A 1 100 ? -11.364 -12.582 3.504 1.00 32.23 100 TYR A C 1
ATOM 715 O O . TYR A 1 100 ? -11.814 -11.513 3.945 1.00 33.63 100 TYR A O 1
ATOM 724 N N . ILE A 1 101 ? -11.617 -13.757 4.087 1.00 26.06 101 ILE A N 1
ATOM 725 C CA . ILE A 1 101 ? -12.406 -13.841 5.315 1.00 27.90 101 ILE A CA 1
ATOM 726 C C . ILE A 1 101 ? -11.729 -13.078 6.437 1.00 33.66 101 ILE A C 1
ATOM 727 O O . ILE A 1 101 ? -12.355 -12.285 7.155 1.00 32.62 101 ILE A O 1
ATOM 732 N N . ILE A 1 102 ? -10.443 -13.353 6.645 1.00 27.06 102 ILE A N 1
ATOM 733 C CA . ILE A 1 102 ? -9.724 -12.706 7.733 1.00 26.68 102 ILE A CA 1
ATOM 734 C C . ILE A 1 102 ? -9.684 -11.201 7.517 1.00 30.18 102 ILE A C 1
ATOM 735 O O . ILE A 1 102 ? -9.818 -10.415 8.463 1.00 26.90 102 ILE A O 1
ATOM 740 N N . LYS A 1 103 ? -9.478 -10.769 6.275 1.00 27.51 103 LYS A N 1
ATOM 741 C CA . LYS A 1 103 ? -9.424 -9.333 6.028 1.00 22.46 103 LYS A CA 1
ATOM 742 C C . LYS A 1 103 ? -10.772 -8.674 6.295 1.00 29.31 103 LYS A C 1
ATOM 743 O O . LYS A 1 103 ? -10.834 -7.539 6.782 1.00 29.04 103 LYS A O 1
ATOM 749 N N . THR A 1 104 ? -11.863 -9.356 5.940 1.00 28.77 104 THR A N 1
ATOM 750 C CA . THR A 1 104 ? -13.185 -8.784 6.175 1.00 26.45 104 THR A CA 1
ATOM 751 C C . THR A 1 104 ? -13.432 -8.574 7.658 1.00 31.08 104 THR A C 1
ATOM 752 O O . THR A 1 104 ? -14.043 -7.573 8.056 1.00 29.85 104 THR A O 1
ATOM 756 N N . LEU A 1 105 ? -12.904 -9.467 8.494 1.00 25.99 105 LEU A N 1
ATOM 757 C CA . LEU A 1 105 ? -13.106 -9.378 9.935 1.00 27.82 105 LEU A CA 1
ATOM 758 C C . LEU A 1 105 ? -12.341 -8.221 10.565 1.00 32.99 105 LEU A C 1
ATOM 759 O O . LEU A 1 105 ? -12.608 -7.881 11.722 1.00 27.02 105 LEU A O 1
ATOM 764 N N . ARG A 1 106 ? -11.420 -7.596 9.827 1.00 28.65 106 ARG A N 1
ATOM 765 C CA . ARG A 1 106 ? -10.730 -6.436 10.348 1.00 26.48 106 ARG A CA 1
ATOM 766 C C . ARG A 1 106 ? -11.681 -5.274 10.577 1.00 30.57 106 ARG A C 1
ATOM 767 O O . ARG A 1 106 ? -11.298 -4.310 11.242 1.00 28.38 106 ARG A O 1
ATOM 775 N N . GLU A 1 107 ? -12.906 -5.345 10.045 1.00 24.29 107 GLU A N 1
ATOM 776 C CA . GLU A 1 107 ? -13.897 -4.291 10.230 1.00 26.61 107 GLU A CA 1
ATOM 777 C C . GLU A 1 107 ? -15.082 -4.735 11.068 1.00 31.12 107 GLU A C 1
ATOM 778 O O . GLU A 1 107 ? -16.094 -4.031 11.097 1.00 32.44 107 GLU A O 1
ATOM 784 N N . PHE A 1 108 ? -14.987 -5.882 11.731 1.00 27.06 108 PHE A N 1
ATOM 785 C CA . PHE A 1 108 ? -16.116 -6.406 12.497 1.00 27.87 108 PHE A CA 1
ATOM 786 C C . PHE A 1 108 ? -16.526 -5.447 13.613 1.00 31.33 108 PHE A C 1
ATOM 787 O O . PHE A 1 108 ? -15.675 -4.881 14.305 1.00 27.52 108 PHE A O 1
ATOM 795 N N . VAL A 1 109 ? -17.842 -5.285 13.805 1.00 24.62 109 VAL A N 1
ATOM 796 C CA . VAL A 1 109 ? -18.418 -4.387 14.805 1.00 25.76 109 VAL A CA 1
ATOM 797 C C . VAL A 1 109 ? -19.503 -5.149 15.553 1.00 35.62 109 VAL A C 1
ATOM 798 O O . VAL A 1 109 ? -20.368 -5.770 14.922 1.00 30.99 109 VAL A O 1
ATOM 802 N N . HIS A 1 110 ? -19.557 -4.935 16.861 1.00 33.31 110 HIS A N 1
ATOM 803 C CA . HIS A 1 110 ? -20.632 -5.469 17.685 1.00 31.24 110 HIS A CA 1
ATOM 804 C C . HIS A 1 110 ? -20.759 -4.734 19.012 1.00 34.33 110 HIS A C 1
ATOM 805 O O . HIS A 1 110 ? -19.925 -4.898 19.899 1.00 42.77 110 HIS A O 1
ATOM 812 N N . PHE A 1 111 ? -21.796 -3.914 19.142 1.00 38.52 111 PHE A N 1
ATOM 813 C CA . PHE A 1 111 ? -22.025 -3.211 20.393 1.00 42.29 111 PHE A CA 1
ATOM 814 C C . PHE A 1 111 ? -22.871 -4.102 21.291 1.00 53.75 111 PHE A C 1
ATOM 815 O O . PHE A 1 111 ? -23.891 -4.641 20.851 1.00 39.22 111 PHE A O 1
ATOM 823 N N . ASP A 1 112 ? -22.437 -4.277 22.533 1.00 46.57 112 ASP A N 1
ATOM 824 C CA . ASP A 1 112 ? -23.167 -5.133 23.457 1.00 52.35 112 ASP A CA 1
ATOM 825 C C . ASP A 1 112 ? -24.252 -4.308 24.147 1.00 51.00 112 ASP A C 1
ATOM 826 O O . ASP A 1 112 ? -24.621 -3.226 23.674 1.00 45.34 112 ASP A O 1
ATOM 831 N N . GLU A 1 113 ? -24.745 -4.800 25.288 1.00 65.30 113 GLU A N 1
ATOM 832 C CA . GLU A 1 113 ? -25.880 -4.179 25.965 1.00 69.69 113 GLU A CA 1
ATOM 833 C C . GLU A 1 113 ? -25.510 -2.833 26.575 1.00 75.33 113 GLU A C 1
ATOM 834 O O . GLU A 1 113 ? -26.327 -1.903 26.579 1.00 73.27 113 GLU A O 1
ATOM 840 N N . THR A 1 114 ? -24.300 -2.714 27.116 1.00 84.26 114 THR A N 1
ATOM 841 C CA . THR A 1 114 ? -23.809 -1.449 27.645 1.00 85.82 114 THR A CA 1
ATOM 842 C C . THR A 1 114 ? -23.165 -0.584 26.568 1.00 81.86 114 THR A C 1
ATOM 843 O O . THR A 1 114 ? -22.445 0.367 26.898 1.00 76.34 114 THR A O 1
ATOM 847 N N . ASN A 1 115 ? -23.403 -0.910 25.295 1.00 70.98 115 ASN A N 1
ATOM 848 C CA . ASN A 1 115 ? -22.908 -0.148 24.150 1.00 61.73 115 ASN A CA 1
ATOM 849 C C . ASN A 1 115 ? -21.384 -0.111 24.094 1.00 58.95 115 ASN A C 1
ATOM 850 O O . ASN A 1 115 ? -20.790 0.879 23.665 1.00 60.98 115 ASN A O 1
ATOM 855 N N . ASN A 1 116 ? -20.732 -1.183 24.521 1.00 53.76 116 ASN A N 1
ATOM 856 C CA . ASN A 1 116 ? -19.309 -1.360 24.273 1.00 60.07 116 ASN A CA 1
ATOM 857 C C . ASN A 1 116 ? -19.134 -2.227 23.036 1.00 53.12 116 ASN A C 1
ATOM 858 O O . ASN A 1 116 ? -19.817 -3.244 22.886 1.00 49.72 116 ASN A O 1
ATOM 863 N N . ASP A 1 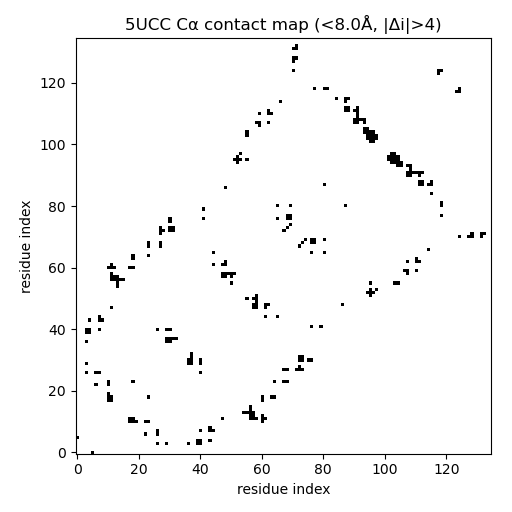117 ? -18.234 -1.805 22.145 1.00 47.24 117 ASP A N 1
ATOM 864 C CA . ASP A 1 117 ? -17.984 -2.505 20.886 1.00 42.21 117 ASP A CA 1
ATOM 865 C C . ASP A 1 117 ? -17.017 -3.654 21.142 1.00 52.38 117 ASP A C 1
ATOM 866 O O . ASP A 1 117 ? -15.797 -3.536 20.957 1.00 43.91 117 ASP A O 1
ATOM 871 N N . GLN A 1 118 ? -17.583 -4.804 21.520 1.00 44.64 118 GLN A N 1
ATOM 872 C CA . GLN A 1 118 ? -16.791 -6.023 21.661 1.00 41.55 118 GLN A CA 1
ATOM 873 C C . GLN A 1 118 ? -16.112 -6.440 20.364 1.00 41.31 118 GLN A C 1
ATOM 874 O O . GLN A 1 118 ? -15.291 -7.361 20.386 1.00 44.14 118 GLN A O 1
ATOM 880 N N . GLY A 1 119 ? -16.432 -5.795 19.238 1.00 32.03 119 GLY A N 1
ATOM 881 C CA . GLY A 1 119 ? -15.777 -6.105 17.985 1.00 32.09 119 GLY A CA 1
ATOM 882 C C . GLY A 1 119 ? -14.299 -5.752 17.945 1.00 29.95 119 GLY A C 1
ATOM 883 O O . GLY A 1 119 ? -13.573 -6.295 17.107 1.00 32.82 119 GLY A O 1
ATOM 884 N N . ALA A 1 120 ? -13.840 -4.850 18.826 1.00 30.67 120 ALA A N 1
ATOM 885 C CA . ALA A 1 120 ? -12.429 -4.451 18.826 1.00 30.48 120 ALA A CA 1
ATOM 886 C C . ALA A 1 120 ? -11.511 -5.658 18.960 1.00 36.59 120 ALA A C 1
ATOM 887 O O . ALA A 1 120 ? -10.460 -5.723 18.309 1.00 34.25 120 ALA A O 1
ATOM 889 N N . ILE A 1 121 ? -11.887 -6.609 19.823 1.00 36.58 121 ILE A N 1
ATOM 890 C CA . ILE A 1 121 ? -11.110 -7.832 20.021 1.00 31.30 121 ILE A CA 1
ATOM 891 C C . ILE A 1 121 ? -10.937 -8.573 18.703 1.00 30.07 121 ILE A C 1
ATOM 892 O O . ILE A 1 121 ? -9.856 -9.098 18.402 1.00 30.02 121 ILE A O 1
ATOM 897 N N . ILE A 1 122 ? -12.015 -8.671 17.923 1.00 29.73 122 ILE A N 1
ATOM 898 C CA . ILE A 1 122 ? -11.953 -9.375 16.644 1.00 25.92 122 ILE A CA 1
ATOM 899 C C . ILE A 1 122 ? -11.100 -8.606 15.641 1.00 29.53 122 ILE A C 1
ATOM 900 O O . ILE A 1 122 ? -10.287 -9.195 14.914 1.00 27.68 122 ILE A O 1
ATOM 905 N N . ARG A 1 123 ? -11.271 -7.281 15.573 1.00 26.49 123 ARG A N 1
ATOM 906 C CA . ARG A 1 123 ? -10.530 -6.494 14.593 1.00 24.09 123 ARG A CA 1
ATOM 907 C C . ARG A 1 123 ? -9.022 -6.609 14.815 1.00 25.18 123 ARG A C 1
ATOM 908 O O . ARG A 1 123 ? -8.253 -6.793 13.859 1.00 27.48 123 ARG A O 1
ATOM 916 N N . VAL A 1 124 ? -8.586 -6.494 16.070 1.00 25.15 124 VAL A N 1
ATOM 917 C CA . VAL A 1 124 ? -7.169 -6.636 16.410 1.00 29.61 124 VAL A CA 1
ATOM 918 C C . VAL A 1 124 ? -6.657 -8.007 15.983 1.00 30.91 124 VAL A C 1
ATOM 919 O O . VAL A 1 124 ? -5.600 -8.133 15.353 1.00 30.10 124 VAL A O 1
ATOM 923 N N . LYS A 1 125 ? -7.375 -9.067 16.365 1.00 29.84 125 LYS A N 1
ATOM 924 C CA . LYS A 1 125 ? -6.901 -10.403 16.025 1.00 25.34 125 LYS A CA 1
ATOM 925 C C . LYS A 1 125 ? -6.836 -10.593 14.517 1.00 28.63 125 LYS A C 1
ATOM 926 O O . LYS A 1 125 ? -5.906 -11.228 14.004 1.00 28.05 125 LYS A O 1
ATOM 932 N N . ALA A 1 126 ? -7.828 -10.080 13.790 1.00 26.48 126 ALA A N 1
ATOM 933 C CA . ALA A 1 126 ? -7.796 -10.237 12.340 1.00 26.40 126 ALA A CA 1
ATOM 934 C C . ALA A 1 126 ? -6.640 -9.444 11.740 1.00 27.68 126 ALA A C 1
ATOM 935 O O . ALA A 1 126 ? -5.929 -9.937 10.852 1.00 25.69 126 ALA A O 1
ATOM 937 N N . LYS A 1 127 ? -6.415 -8.228 12.230 1.00 25.54 127 LYS A N 1
ATOM 938 C CA . LYS A 1 127 ? -5.336 -7.422 11.672 1.00 24.42 127 LYS A CA 1
ATOM 939 C C . LYS A 1 127 ? -3.992 -8.087 11.935 1.00 31.20 127 LYS A C 1
ATOM 940 O O . LYS A 1 127 ? -3.117 -8.138 11.055 1.00 28.86 127 LYS A O 1
ATOM 946 N N . GLU A 1 128 ? -3.834 -8.640 13.137 1.00 29.15 128 GLU A N 1
ATOM 947 C CA . GLU A 1 128 ? -2.602 -9.322 13.494 1.00 29.33 128 GLU A CA 1
ATOM 948 C C . GLU A 1 128 ? -2.397 -10.580 12.647 1.00 26.40 128 GLU A C 1
ATOM 949 O O . GLU A 1 128 ? -1.266 -10.882 12.241 1.00 30.71 128 GLU A O 1
ATOM 955 N N . LEU A 1 129 ? -3.470 -11.327 12.354 1.00 24.51 129 LEU A N 1
ATOM 956 C CA . LEU A 1 129 ? -3.309 -12.548 11.568 1.00 25.61 129 LEU A CA 1
ATOM 957 C C . LEU A 1 129 ? -2.968 -12.230 10.114 1.00 28.92 129 LEU A C 1
ATOM 958 O O . LEU A 1 129 ? -2.118 -12.899 9.512 1.00 28.23 129 LEU A O 1
ATOM 963 N N . VAL A 1 130 ? -3.631 -11.227 9.528 1.00 25.52 130 VAL A N 1
ATOM 964 C CA . VAL A 1 130 ? -3.272 -10.792 8.174 1.00 23.71 130 VAL A CA 1
ATOM 965 C C . VAL A 1 130 ? -1.799 -10.398 8.126 1.00 27.15 130 VAL A C 1
ATOM 966 O O . VAL A 1 130 ? -1.068 -10.760 7.191 1.00 26.77 130 VAL A O 1
ATOM 970 N N . SER A 1 131 ? -1.335 -9.649 9.130 1.00 25.62 131 SER A N 1
ATOM 971 C CA . SER A 1 131 ? 0.073 -9.258 9.148 1.00 26.29 131 SER A CA 1
ATOM 972 C C . SER A 1 131 ? 0.997 -10.471 9.246 1.00 31.43 131 SER A C 1
ATOM 973 O O . SER A 1 131 ? 2.041 -10.519 8.581 1.00 33.87 131 SER A O 1
ATOM 976 N N . LEU A 1 132 ? 0.672 -11.433 10.119 1.00 27.71 132 LEU A N 1
ATOM 977 C CA . LEU A 1 132 ? 1.512 -12.629 10.206 1.00 24.66 132 LEU A CA 1
ATOM 978 C C . LEU A 1 132 ? 1.544 -13.385 8.883 1.00 29.22 132 LEU A C 1
ATOM 979 O O . LEU A 1 132 ? 2.603 -13.849 8.446 1.00 25.90 132 LEU A O 1
ATOM 984 N N . LEU A 1 133 ? 0.390 -13.539 8.224 1.00 25.65 133 LEU A N 1
ATOM 985 C CA . LEU A 1 133 ? 0.394 -14.234 6.939 1.00 26.50 133 LEU A CA 1
ATOM 986 C C . LEU A 1 133 ? 1.204 -13.471 5.889 1.00 31.64 133 LEU A C 1
ATOM 987 O O . LEU A 1 133 ? 1.842 -14.081 5.025 1.00 30.27 133 LEU A O 1
ATOM 992 N N . ARG A 1 134 ? 1.193 -12.141 5.954 1.00 27.67 134 ARG A N 1
ATOM 993 C CA . ARG A 1 134 ? 2.009 -11.3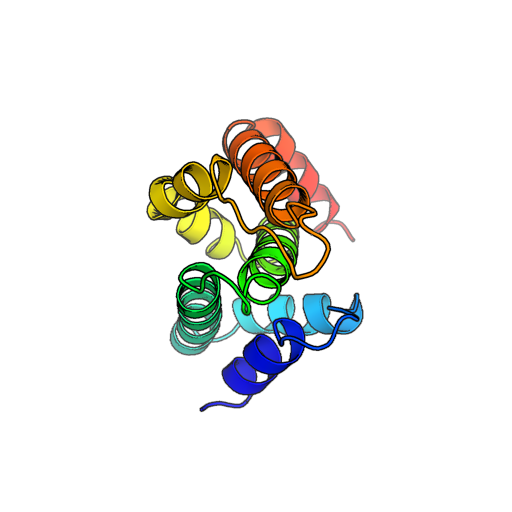36 5.044 1.00 28.90 134 ARG A CA 1
ATOM 994 C C . ARG A 1 134 ? 3.500 -11.590 5.263 1.00 32.10 134 ARG A C 1
ATOM 995 O O . ARG A 1 134 ? 4.293 -11.589 4.309 1.00 34.26 134 ARG A O 1
ATOM 1003 N N . ASP A 1 135 ? 3.901 -11.787 6.523 1.00 25.79 135 ASP A N 1
ATOM 1004 C CA . ASP A 1 135 ? 5.320 -11.856 6.899 1.00 29.76 135 ASP A CA 1
ATOM 1005 C C . ASP A 1 135 ? 5.778 -13.306 6.773 1.00 31.04 135 ASP A C 1
ATOM 1006 O O . ASP A 1 135 ? 6.006 -14.010 7.762 1.00 27.83 135 ASP A O 1
ATOM 1011 N N . ASP A 1 136 ? 5.946 -13.740 5.517 1.00 31.29 136 ASP A N 1
ATOM 1012 C CA . ASP A 1 136 ? 6.241 -15.140 5.225 1.00 31.73 136 ASP A CA 1
ATOM 1013 C C . ASP A 1 136 ? 7.502 -15.624 5.930 1.00 33.35 136 ASP A C 1
ATOM 1014 O O . ASP A 1 136 ? 7.546 -16.759 6.422 1.00 32.08 136 ASP A O 1
ATOM 1019 N N . GLU A 1 137 ? 8.568 -14.814 5.924 1.00 28.02 137 GLU A N 1
ATOM 1020 C CA . GLU A 1 137 ? 9.812 -15.279 6.528 1.00 28.45 137 GLU A CA 1
ATOM 1021 C C . GLU A 1 137 ? 9.666 -15.398 8.040 1.00 34.70 137 GLU A C 1
ATOM 1022 O O . GLU A 1 137 ? 10.175 -16.349 8.650 1.00 31.20 137 GLU A O 1
ATOM 1028 N N . ARG A 1 138 ? 9.001 -14.423 8.662 1.00 31.23 138 ARG A N 1
ATOM 1029 C CA . ARG A 1 138 ? 8.761 -14.491 10.098 1.00 25.40 138 ARG A CA 1
ATOM 1030 C C . ARG A 1 138 ? 7.968 -15.735 10.460 1.00 29.73 138 ARG A C 1
ATOM 1031 O O . ARG A 1 138 ? 8.341 -16.475 11.381 1.00 31.66 138 ARG A O 1
ATOM 1039 N N . LEU A 1 139 ? 6.867 -15.989 9.736 1.00 25.00 139 LEU A N 1
ATOM 1040 C CA . LEU A 1 139 ? 6.050 -17.161 10.035 1.00 29.83 139 LEU A CA 1
ATOM 1041 C C . LEU A 1 139 ? 6.853 -18.446 9.849 1.00 31.96 139 LEU A C 1
ATOM 1042 O O . LEU A 1 139 ? 6.768 -19.371 10.665 1.00 29.01 139 LEU A O 1
ATOM 1047 N N . LYS A 1 140 ? 7.648 -18.518 8.783 1.00 29.13 140 LYS A N 1
ATOM 1048 C CA . LYS A 1 140 ? 8.492 -19.689 8.562 1.00 30.59 140 LYS A CA 1
ATOM 1049 C C . LYS A 1 140 ? 9.384 -19.963 9.770 1.00 30.54 140 LYS A C 1
ATOM 1050 O O . LYS A 1 140 ? 9.497 -21.105 10.244 1.00 33.77 140 LYS A O 1
ATOM 1056 N N . GLN A 1 141 ? 10.036 -18.922 10.287 1.00 33.77 141 GLN A N 1
ATOM 1057 C CA . GLN A 1 141 ? 10.938 -19.137 11.409 1.00 32.86 141 GLN A CA 1
ATOM 1058 C C . GLN A 1 141 ? 10.174 -19.453 12.690 1.00 35.47 141 GLN A C 1
ATOM 1059 O O . GLN A 1 141 ? 10.638 -20.265 13.499 1.00 35.12 141 GLN A O 1
ATOM 1065 N N . GLU A 1 142 ? 8.994 -18.854 12.883 1.00 33.20 142 GLU A N 1
ATOM 1066 C CA . GLU A 1 142 ? 8.199 -19.212 14.059 1.00 29.19 142 GLU A CA 1
ATOM 1067 C C . GLU A 1 142 ? 7.718 -20.654 13.970 1.00 30.24 142 GLU A C 1
ATOM 1068 O O . GLU A 1 142 ? 7.763 -21.383 14.967 1.00 35.88 142 GLU A O 1
ATOM 1074 N N . ARG A 1 143 ? 7.264 -21.097 12.785 1.00 25.24 143 ARG A N 1
ATOM 1075 C CA . ARG A 1 143 ? 6.856 -22.497 12.648 1.00 31.11 143 ARG A CA 1
ATOM 1076 C C . ARG A 1 143 ? 8.028 -23.451 12.837 1.00 39.95 143 ARG A C 1
ATOM 1077 O O . ARG A 1 143 ? 7.878 -24.516 13.452 1.00 38.79 143 ARG A O 1
ATOM 1085 N N . ALA A 1 144 ? 9.201 -23.099 12.307 1.00 38.42 144 ALA A N 1
ATOM 1086 C CA . ALA A 1 144 ? 10.363 -23.963 12.475 1.00 41.65 144 ALA A CA 1
ATOM 1087 C C . ALA A 1 144 ? 10.740 -24.099 13.945 1.00 41.70 144 ALA A C 1
ATOM 1088 O O . ALA A 1 144 ? 11.156 -25.177 14.389 1.00 47.90 144 ALA A O 1
ATOM 1090 N N . ASN A 1 145 ? 10.587 -23.022 14.723 1.00 40.43 145 ASN A N 1
ATOM 1091 C CA . ASN A 1 145 ? 10.897 -23.100 16.150 1.00 41.59 145 ASN A CA 1
ATOM 1092 C C . ASN A 1 145 ? 9.898 -23.998 16.872 1.00 47.03 145 ASN A C 1
ATOM 1093 O O . ASN A 1 145 ? 10.276 -24.753 17.777 1.00 51.12 145 ASN A O 1
ATOM 1098 N N . ALA A 1 146 ? 8.615 -23.912 16.500 1.00 40.92 146 ALA A N 1
ATOM 1099 C CA . ALA A 1 146 ? 7.614 -24.809 17.076 1.00 47.74 146 ALA A CA 1
ATOM 1100 C C . ALA A 1 146 ? 7.945 -26.263 16.764 1.00 48.48 146 ALA A C 1
ATOM 1101 O O . ALA A 1 146 ? 7.933 -27.121 17.656 1.00 60.79 146 ALA A O 1
ATOM 1103 N N . LYS A 1 147 ? 8.248 -26.563 15.497 1.00 50.38 147 LYS A N 1
ATOM 1104 C CA A LYS A 1 147 ? 8.609 -27.931 15.141 0.50 55.21 147 LYS A CA 1
ATOM 1105 C CA B LYS A 1 147 ? 8.616 -27.926 15.126 0.50 55.13 147 LYS A CA 1
ATOM 1106 C C . LYS A 1 147 ? 9.884 -28.368 15.847 1.00 63.42 147 LYS A C 1
ATOM 1107 O O . LYS A 1 147 ? 10.010 -29.535 16.235 1.00 68.40 147 LYS A O 1
ATOM 1118 N N . LYS A 1 148 ? 10.832 -27.445 16.034 1.00 63.74 148 LYS A N 1
ATOM 1119 C CA . LYS A 1 148 ? 12.053 -27.759 16.770 1.00 68.20 148 LYS A CA 1
ATOM 1120 C C . LYS A 1 148 ? 11.729 -28.297 18.155 1.00 72.70 148 LYS A C 1
ATOM 1121 O O . LYS A 1 148 ? 12.396 -29.217 18.644 1.00 79.90 148 LYS A O 1
ATOM 1127 N N . ASN A 1 149 ? 10.695 -27.757 18.792 1.00 74.19 149 ASN A N 1
ATOM 1128 C CA . ASN A 1 149 ? 10.306 -28.201 20.125 1.00 79.49 149 ASN A CA 1
ATOM 1129 C C . ASN A 1 149 ? 9.275 -29.331 20.072 1.00 79.91 149 ASN A C 1
ATOM 1130 O O . ASN A 1 149 ? 8.068 -29.097 20.129 1.00 80.15 149 ASN A O 1
#

Foldseek 3Di:
DDPLLVLLCVQQFLPPDHDDPVSLVVNQVQCPDDPVSVVSNVVSLVVLCPDAESSCSSNLRSLVSLLSCLQQHDVVSLVVCVVVLVSLVVLLPGFYQDPVGDTPSVSSNVSSVVSNVLSVVVVVSVVSNVVNVVD

CATH classification: 1.25.40.90

InterPro domains:
  IPR003903 Ubiquitin interacting motif [PS50330] (185-203)
  IPR003903 Ubiquitin interacting motif [PS50330] (211-230)
  IPR003903 Ubiquitin interacting motif [SM00726] (184-203)
  IPR003903 Ubiquitin interacting motif [SM00726] (211-230)
  IPR008942 ENTH/VHS [G3DSA:1.25.40.90] (1-155)
  IPR008942 ENTH/VHS [SSF48464] (14-151)
  IPR013809 ENTH domain [PF01417] (15-139)
  IPR013809 ENTH domain [PS50942] (10-143)
  IPR013809 ENTH domain [SM00273] (16-143)

GO terms:
  GO:0030448 hyphal growth (P, IMP)
  GO:0031505 fungal-type cell wall organization (P, IMP)
  GO:0090033 positive regulation of filamentous growth (P, IMP)
  GO:0006897 endocytosis (P, IMP)

Solvent-accessible surface area: 7692 Å² total; per-residue (Å²): 162,40,71,7,31,124,31,0,69,112,4,0,31,58,79,110,95,38,21,75,81,160,39,24,80,80,0,9,50,33,0,93,97,63,91,91,41,12,93,46,0,1,80,12,0,40,120,14,6,80,19,159,28,153,58,24,69,19,0,8,14,0,2,34,0,0,44,24,0,0,65,94,0,10,102,79,0,20,112,31,0,86,107,38,49,174,36,0,85,79,14,84,148,25,86,22,109,45,151,103,107,84,35,42,0,43,73,0,59,79,66,0,110,114,1,16,40,15,3,160,42,86,104,145,6,140,113,56,33,60,87,20,145,169,139